Protein AF-A0A7C1IJI5-F1 (afdb_monomer)

Nearest PDB structures (foldseek):
  8b6h-assembly1_EG  TM=7.592E-01  e=6.393E+00  Tetrahymena thermophila SB210

Secondary structure (DSSP, 8-state):
--HHHHHHHHHHHHHHHHHHHHHHHHHHTGGGHHHHHHHHHHHHHHHHHHHHHHHHHHTT--

pLDDT: mean 87.14, std 10.62, range [48.41, 96.56]

Structure (mmCIF, N/CA/C/O backbone):
data_AF-A0A7C1IJI5-F1
#
_entry.id   AF-A0A7C1IJI5-F1
#
loop_
_atom_site.group_PDB
_atom_site.id
_atom_site.type_symbol
_atom_site.label_atom_id
_atom_site.label_alt_id
_atom_site.label_comp_id
_atom_site.label_asym_id
_atom_site.label_entity_id
_atom_site.label_seq_id
_atom_site.pdbx_PDB_ins_code
_atom_site.Cartn_x
_atom_site.Cartn_y
_atom_site.Cartn_z
_atom_site.occupancy
_atom_site.B_iso_or_equiv
_atom_site.auth_seq_id
_atom_site.auth_comp_id
_atom_site.auth_asym_id
_atom_site.auth_atom_id
_atom_site.pdbx_PDB_model_num
ATOM 1 N N . MET A 1 1 ? -10.969 -5.733 22.594 1.00 59.81 1 MET A N 1
ATOM 2 C CA . MET A 1 1 ? -9.703 -5.316 21.952 1.00 59.81 1 MET A CA 1
ATOM 3 C C . MET A 1 1 ? -9.631 -3.796 22.011 1.00 59.81 1 MET A C 1
ATOM 5 O O . MET A 1 1 ? -10.634 -3.153 21.720 1.00 59.81 1 MET A O 1
ATOM 9 N N . ASN A 1 2 ? -8.536 -3.207 22.504 1.00 81.19 2 ASN A N 1
ATOM 10 C CA . ASN A 1 2 ? -8.457 -1.748 22.648 1.00 81.19 2 ASN A CA 1
ATOM 11 C C . ASN A 1 2 ? -8.547 -1.089 21.267 1.00 81.19 2 ASN A C 1
ATOM 13 O O . ASN A 1 2 ? -7.776 -1.436 20.375 1.00 81.19 2 ASN A O 1
ATOM 17 N N . ARG A 1 3 ? -9.436 -0.095 21.114 1.00 82.50 3 ARG A N 1
ATOM 18 C CA . ARG A 1 3 ? -9.651 0.635 19.847 1.00 82.50 3 ARG A CA 1
ATOM 19 C C . ARG A 1 3 ? -8.347 1.166 19.232 1.00 82.50 3 ARG A C 1
ATOM 21 O O . ARG A 1 3 ? -8.233 1.218 18.012 1.00 82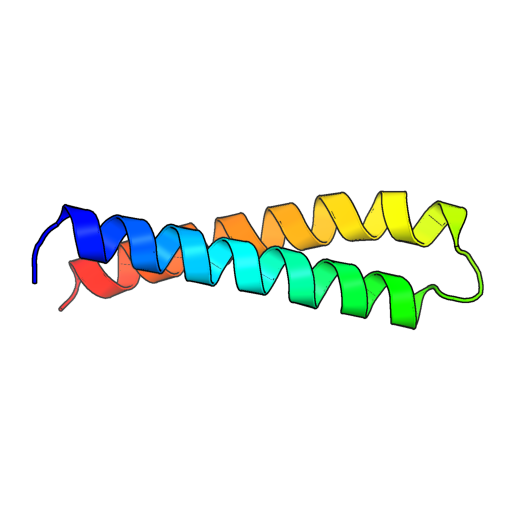.50 3 ARG A O 1
ATOM 28 N N . ALA A 1 4 ? -7.367 1.505 20.072 1.00 84.50 4 ALA A N 1
ATOM 29 C CA . ALA A 1 4 ? -6.034 1.934 19.656 1.00 84.50 4 ALA A CA 1
ATOM 30 C C . ALA A 1 4 ? -5.211 0.806 19.003 1.00 84.50 4 ALA A C 1
ATOM 32 O O . ALA A 1 4 ? -4.709 0.989 17.901 1.00 84.50 4 ALA A O 1
ATOM 33 N N . ILE A 1 5 ? -5.128 -0.373 19.633 1.00 88.31 5 ILE A N 1
ATOM 34 C CA . ILE A 1 5 ? -4.413 -1.555 19.099 1.00 88.31 5 ILE A CA 1
ATOM 35 C C . ILE A 1 5 ? -4.986 -1.937 17.735 1.00 88.31 5 ILE A C 1
ATOM 37 O O . ILE A 1 5 ? -4.278 -2.196 16.771 1.00 88.31 5 ILE A O 1
ATOM 41 N N . ASP A 1 6 ? -6.302 -1.900 17.658 1.00 86.69 6 ASP A N 1
ATOM 42 C CA . ASP A 1 6 ? -7.073 -2.170 16.466 1.00 86.69 6 ASP A CA 1
ATOM 43 C C . ASP A 1 6 ? -6.800 -1.209 15.302 1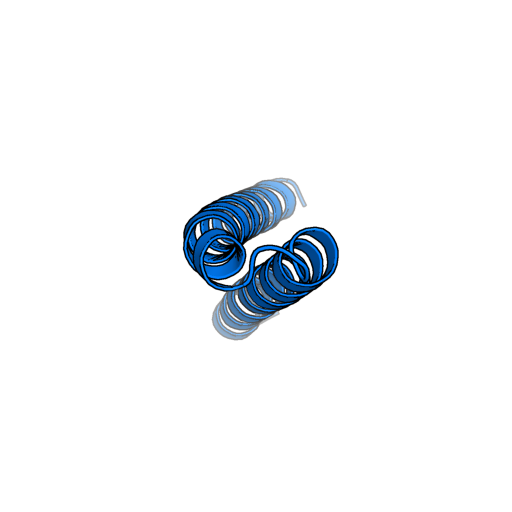.00 86.69 6 ASP A C 1
ATOM 45 O O . ASP A 1 6 ? -6.814 -1.618 14.142 1.00 86.69 6 ASP A O 1
ATOM 49 N N . LEU A 1 7 ? -6.617 0.078 15.595 1.00 88.69 7 LEU A N 1
ATOM 50 C CA . LEU A 1 7 ? -6.268 1.083 14.595 1.00 88.69 7 LEU A CA 1
ATOM 51 C C . LEU A 1 7 ? -4.820 0.895 14.131 1.00 88.69 7 LEU A C 1
ATOM 53 O O . LEU A 1 7 ? -4.556 0.914 12.930 1.00 88.69 7 LEU A O 1
ATOM 57 N N . ILE A 1 8 ? -3.913 0.630 15.073 1.00 92.56 8 ILE A N 1
ATOM 58 C CA . ILE A 1 8 ? -2.505 0.331 14.795 1.00 92.56 8 ILE A CA 1
ATOM 59 C C . ILE A 1 8 ? -2.394 -0.878 13.861 1.00 92.56 8 ILE A C 1
ATOM 61 O O . ILE A 1 8 ? -1.724 -0.787 12.838 1.00 92.56 8 ILE A O 1
ATOM 65 N N . LEU A 1 9 ? -3.110 -1.972 14.137 1.00 90.94 9 LEU A N 1
ATOM 66 C CA . LEU A 1 9 ? -3.100 -3.164 13.283 1.00 90.94 9 LEU A CA 1
ATOM 67 C C . LEU A 1 9 ? -3.547 -2.861 11.848 1.00 90.94 9 LEU A C 1
ATOM 69 O O . LEU A 1 9 ? -2.934 -3.346 10.902 1.00 90.94 9 LEU A O 1
ATOM 73 N N . ARG A 1 10 ? -4.571 -2.021 11.657 1.00 89.44 10 ARG A N 1
ATOM 74 C CA . ARG A 1 10 ? -5.022 -1.629 10.311 1.00 89.44 10 ARG A CA 1
ATOM 75 C C . ARG A 1 10 ? -3.965 -0.836 9.562 1.00 89.44 1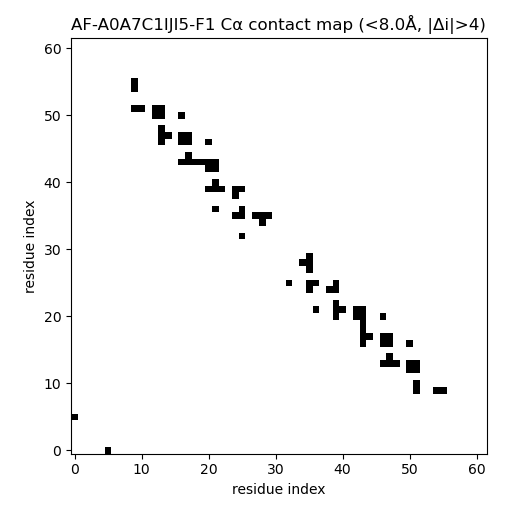0 ARG A C 1
ATOM 77 O O . ARG A 1 10 ? -3.756 -1.084 8.378 1.00 89.44 10 ARG A O 1
ATOM 84 N N . ILE A 1 11 ? -3.314 0.104 10.243 1.00 92.69 11 ILE A N 1
ATOM 85 C CA . ILE A 1 11 ? -2.234 0.907 9.662 1.00 92.69 11 ILE A CA 1
ATOM 86 C C . ILE A 1 11 ? -1.069 -0.005 9.273 1.00 92.69 11 ILE A C 1
ATOM 88 O O . ILE A 1 11 ? -0.603 0.067 8.142 1.00 92.69 11 ILE A O 1
ATOM 92 N N . VAL A 1 12 ? -0.659 -0.911 10.165 1.00 95.12 12 VAL A N 1
ATOM 93 C CA . VAL A 1 12 ? 0.432 -1.865 9.916 1.0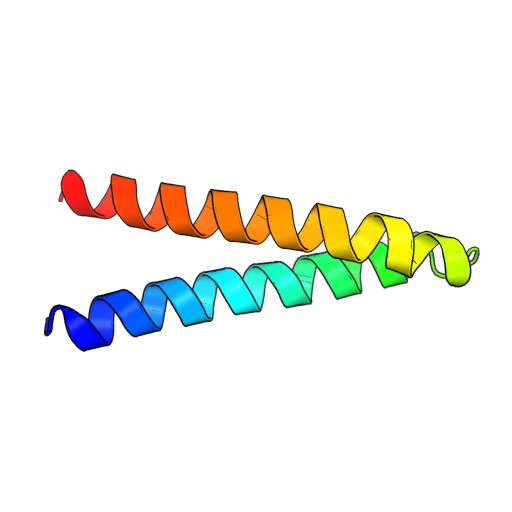0 95.12 12 VAL A CA 1
ATOM 94 C C . VAL A 1 12 ? 0.118 -2.773 8.727 1.00 95.12 12 VAL A C 1
ATOM 96 O O . VAL A 1 12 ? 0.956 -2.920 7.844 1.00 95.12 12 VAL A O 1
ATOM 99 N N . VAL A 1 13 ? -1.091 -3.336 8.647 1.00 94.38 13 VAL A N 1
ATOM 100 C CA . VAL A 1 13 ? -1.492 -4.189 7.514 1.00 94.38 13 VAL A CA 1
ATOM 101 C C . VAL A 1 13 ? -1.537 -3.395 6.206 1.00 94.38 13 VAL A C 1
ATOM 103 O O . VAL A 1 13 ? -1.064 -3.872 5.178 1.00 94.38 13 VAL A O 1
ATOM 106 N N . SER A 1 14 ? -2.053 -2.166 6.235 1.00 91.94 14 SER A N 1
ATOM 107 C CA . SER A 1 14 ? -2.110 -1.308 5.043 1.00 91.94 14 SER A CA 1
ATOM 108 C C . SER A 1 14 ? -0.708 -0.916 4.566 1.00 91.94 14 SER A C 1
ATOM 110 O O . SER A 1 14 ? -0.439 -0.925 3.367 1.00 91.94 14 SER A O 1
ATOM 112 N N . LEU A 1 15 ? 0.209 -0.640 5.498 1.00 94.44 15 LEU A N 1
ATOM 113 C CA . LEU A 1 15 ? 1.611 -0.359 5.197 1.00 94.44 15 LEU A CA 1
ATOM 114 C C . LEU A 1 15 ? 2.338 -1.597 4.657 1.00 94.44 15 LEU A C 1
ATOM 116 O O . LEU A 1 15 ? 3.114 -1.488 3.714 1.00 94.44 15 LEU A O 1
ATOM 120 N N . ALA A 1 16 ? 2.064 -2.783 5.201 1.00 96.19 16 ALA A N 1
ATOM 121 C CA . ALA A 1 16 ? 2.613 -4.024 4.666 1.00 96.19 16 ALA A CA 1
ATOM 122 C C . ALA A 1 16 ? 2.166 -4.244 3.211 1.00 96.19 16 ALA A C 1
ATOM 124 O O . ALA A 1 16 ? 2.989 -4.564 2.359 1.00 96.19 16 ALA A O 1
ATOM 125 N N . ILE A 1 17 ? 0.890 -3.992 2.902 1.00 96.00 17 ILE A N 1
ATOM 126 C CA . ILE A 1 17 ? 0.360 -4.083 1.534 1.00 96.00 17 ILE A CA 1
ATOM 127 C C . ILE A 1 17 ? 1.029 -3.062 0.611 1.00 96.00 17 ILE A C 1
ATOM 129 O O . ILE A 1 17 ? 1.417 -3.428 -0.496 1.00 96.00 17 ILE A O 1
ATOM 133 N N . PHE A 1 18 ? 1.228 -1.819 1.066 1.00 95.38 18 PHE A N 1
ATOM 134 C CA . PHE A 1 18 ? 1.991 -0.813 0.317 1.00 95.38 18 PHE A CA 1
ATOM 135 C C . PHE A 1 18 ? 3.368 -1.350 -0.092 1.00 95.38 18 PHE A C 1
ATOM 137 O O . PHE A 1 18 ? 3.727 -1.309 -1.267 1.00 95.38 18 PHE A O 1
ATOM 144 N N . ILE A 1 19 ? 4.117 -1.879 0.879 1.00 94.88 19 ILE A N 1
ATOM 145 C CA . ILE A 1 19 ? 5.480 -2.376 0.679 1.00 94.88 19 ILE A CA 1
ATOM 146 C C . ILE A 1 19 ? 5.484 -3.561 -0.291 1.00 94.88 19 ILE A C 1
ATOM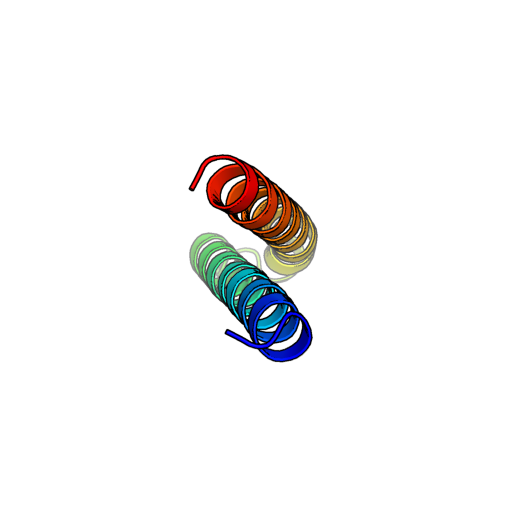 148 O O . ILE A 1 19 ? 6.261 -3.571 -1.241 1.00 94.88 19 ILE A O 1
ATOM 152 N N . VAL A 1 20 ? 4.595 -4.537 -0.093 1.00 96.31 20 VAL A N 1
ATOM 153 C CA . VAL A 1 20 ? 4.501 -5.719 -0.962 1.00 96.31 20 VAL A CA 1
ATOM 154 C C . VAL A 1 20 ? 4.193 -5.318 -2.402 1.00 96.31 20 VAL A C 1
ATOM 156 O O . VAL A 1 20 ? 4.850 -5.800 -3.319 1.00 96.31 20 VAL A O 1
ATOM 159 N N . VAL A 1 21 ? 3.241 -4.406 -2.613 1.00 95.50 21 VAL A N 1
ATOM 160 C CA . VAL A 1 21 ? 2.886 -3.934 -3.959 1.00 95.50 21 VAL A CA 1
ATOM 161 C C . VAL A 1 21 ? 4.035 -3.151 -4.588 1.00 95.50 21 VAL A C 1
ATOM 163 O O . VAL A 1 21 ? 4.340 -3.371 -5.754 1.00 95.50 21 VAL A O 1
ATOM 166 N N . MET A 1 22 ? 4.718 -2.295 -3.825 1.00 93.88 22 MET A N 1
ATOM 167 C CA . MET A 1 22 ? 5.916 -1.585 -4.284 1.00 93.88 22 MET A CA 1
ATOM 168 C C . MET A 1 22 ? 6.994 -2.546 -4.785 1.00 93.88 22 MET A C 1
ATOM 170 O O . MET A 1 22 ? 7.474 -2.389 -5.904 1.00 93.88 22 MET A O 1
ATOM 174 N N . PHE A 1 23 ? 7.349 -3.555 -3.986 1.00 92.94 23 PHE A N 1
ATOM 175 C CA . PHE A 1 23 ? 8.349 -4.550 -4.376 1.00 92.94 23 PHE A CA 1
ATOM 176 C C . PHE A 1 23 ? 7.887 -5.401 -5.555 1.00 92.94 23 PHE A C 1
ATOM 178 O O . PHE A 1 23 ? 8.685 -5.695 -6.437 1.00 92.94 23 PHE A O 1
ATOM 185 N N . PHE A 1 24 ? 6.605 -5.758 -5.605 1.00 94.12 24 PHE A N 1
ATOM 186 C CA . PHE A 1 24 ? 6.048 -6.514 -6.719 1.00 94.12 24 PHE A CA 1
ATOM 187 C C . PHE A 1 24 ? 6.109 -5.729 -8.033 1.00 94.12 24 PHE A C 1
ATOM 189 O O . PHE A 1 24 ? 6.516 -6.272 -9.054 1.00 94.12 24 PHE A O 1
ATOM 196 N N . VAL A 1 25 ? 5.757 -4.440 -8.010 1.00 91.94 25 VAL A N 1
ATOM 197 C CA . VAL A 1 25 ? 5.848 -3.564 -9.188 1.00 91.94 25 VAL A CA 1
ATOM 198 C C . VAL A 1 25 ? 7.306 -3.308 -9.568 1.00 91.94 25 VAL A C 1
ATOM 200 O O . VAL A 1 25 ? 7.625 -3.318 -10.752 1.00 91.94 25 VAL A O 1
ATOM 203 N N . ALA A 1 26 ? 8.192 -3.121 -8.587 1.00 90.75 26 ALA A N 1
ATOM 204 C CA . ALA A 1 26 ? 9.626 -2.979 -8.824 1.00 90.75 26 ALA A CA 1
ATOM 205 C C . ALA A 1 26 ? 10.221 -4.215 -9.503 1.00 90.75 26 ALA A C 1
ATOM 207 O O . ALA A 1 26 ? 10.965 -4.076 -10.464 1.00 90.75 26 ALA A O 1
ATOM 208 N N . TRP A 1 27 ? 9.840 -5.406 -9.043 1.00 90.81 27 TRP A N 1
ATOM 209 C CA . TRP A 1 27 ? 10.235 -6.670 -9.653 1.00 90.81 27 TRP A CA 1
ATOM 210 C C . TRP A 1 27 ? 9.659 -6.834 -11.067 1.00 90.81 27 TRP A C 1
ATOM 212 O O . TRP A 1 27 ? 10.367 -7.226 -11.985 1.00 90.81 27 TRP A O 1
ATOM 222 N N . LEU A 1 28 ? 8.389 -6.477 -11.277 1.00 91.94 28 LEU A N 1
ATOM 223 C CA . LEU A 1 28 ? 7.742 -6.593 -12.587 1.00 91.94 28 LEU A CA 1
ATOM 224 C C . LEU A 1 28 ? 8.316 -5.614 -13.629 1.00 91.94 28 LEU A C 1
ATOM 226 O O . LEU A 1 28 ? 8.282 -5.897 -14.823 1.00 91.94 28 LEU A O 1
ATOM 230 N N . LEU A 1 29 ? 8.803 -4.452 -13.185 1.00 91.31 29 LEU A N 1
ATOM 231 C CA . LEU A 1 29 ? 9.405 -3.412 -14.025 1.00 91.31 29 LEU A CA 1
ATOM 232 C C . LEU A 1 29 ? 10.917 -3.288 -13.792 1.00 91.31 29 LEU A C 1
ATOM 234 O O . LEU A 1 29 ? 11.475 -2.201 -13.958 1.00 91.31 29 LEU A O 1
ATOM 238 N N . GLU A 1 30 ? 11.583 -4.379 -13.417 1.00 87.38 30 GLU A N 1
ATOM 239 C CA . GLU A 1 30 ? 13.021 -4.378 -13.127 1.00 87.38 30 GLU A CA 1
ATOM 240 C C . GLU A 1 30 ? 13.843 -3.859 -14.321 1.00 87.38 30 GLU A C 1
ATOM 242 O O . GLU A 1 30 ? 14.742 -3.039 -14.144 1.00 87.38 30 GLU A O 1
ATOM 247 N N . ASP A 1 31 ? 13.448 -4.209 -15.549 1.00 85.88 31 ASP A N 1
ATOM 248 C CA . ASP A 1 31 ? 14.092 -3.742 -16.787 1.00 85.88 31 ASP A CA 1
ATOM 249 C C . ASP A 1 31 ? 13.890 -2.235 -17.062 1.00 85.88 31 ASP A C 1
ATOM 251 O O . ASP A 1 31 ? 14.556 -1.650 -17.919 1.00 85.88 31 ASP A O 1
ATOM 255 N N . VAL A 1 32 ? 12.969 -1.579 -16.343 1.00 85.62 32 VAL A N 1
ATOM 256 C CA . VAL A 1 32 ? 12.613 -0.161 -16.509 1.00 85.62 32 VAL A CA 1
ATOM 257 C C . VAL A 1 32 ? 12.578 0.550 -15.147 1.00 85.62 32 VAL A C 1
ATOM 259 O O . VAL A 1 32 ? 11.582 1.159 -14.747 1.00 85.62 32 VAL A O 1
ATOM 262 N N . ILE A 1 33 ? 13.708 0.499 -14.433 1.00 69.69 33 ILE A N 1
ATOM 263 C CA . ILE A 1 33 ? 13.880 0.941 -13.033 1.00 69.69 33 ILE A CA 1
ATOM 264 C C . ILE A 1 33 ? 13.267 2.320 -12.741 1.00 69.69 33 ILE A C 1
ATOM 266 O O . ILE A 1 33 ? 12.531 2.466 -11.764 1.00 69.69 33 ILE A O 1
ATOM 270 N N . TYR A 1 34 ? 13.513 3.336 -13.576 1.00 71.75 34 TYR A N 1
ATOM 271 C CA . TYR A 1 34 ? 12.950 4.676 -13.351 1.00 71.75 34 TYR A CA 1
ATOM 272 C C . TYR A 1 34 ? 11.417 4.670 -13.371 1.00 71.75 34 TYR A C 1
ATOM 274 O O . TYR A 1 34 ? 10.788 5.323 -12.545 1.00 71.75 34 TYR A O 1
ATOM 282 N N . PHE A 1 35 ? 10.811 3.889 -14.264 1.00 73.81 35 PHE A N 1
ATOM 283 C CA . PHE A 1 35 ? 9.360 3.761 -14.400 1.00 73.81 35 PHE A CA 1
ATOM 284 C C . PHE A 1 35 ? 8.735 2.992 -13.231 1.00 73.81 35 PHE A C 1
ATOM 286 O O . PHE A 1 35 ? 7.612 3.284 -12.819 1.00 73.81 35 PHE A O 1
ATOM 293 N N . SER A 1 36 ? 9.484 2.047 -12.658 1.00 77.25 36 SER A N 1
ATOM 294 C CA . SER A 1 36 ? 9.023 1.210 -11.552 1.00 77.25 36 SER A CA 1
ATOM 295 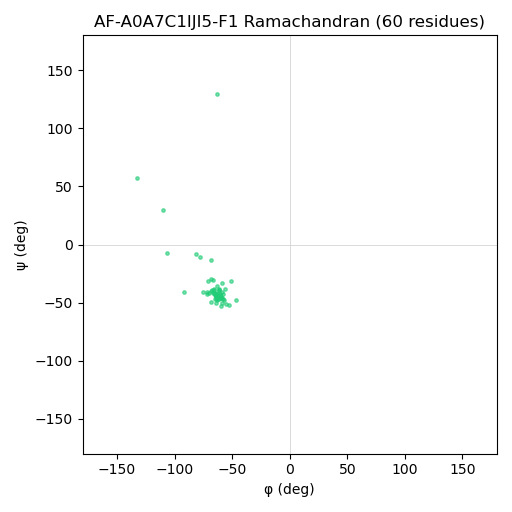C C . SER A 1 36 ? 8.660 2.013 -10.296 1.00 77.25 36 SER A C 1
ATOM 297 O O . SER A 1 36 ? 7.643 1.734 -9.669 1.00 77.25 36 SER A O 1
ATOM 299 N N . LEU A 1 37 ? 9.411 3.072 -9.972 1.00 80.50 37 LEU A N 1
ATOM 300 C CA . LEU A 1 37 ? 9.107 3.974 -8.854 1.00 80.50 37 LEU A CA 1
ATOM 301 C C . LEU A 1 37 ? 7.870 4.835 -9.137 1.00 80.50 37 LEU A C 1
ATOM 303 O O . LEU A 1 37 ? 7.022 5.002 -8.257 1.00 80.50 37 LEU A O 1
ATOM 307 N N . PHE A 1 38 ? 7.739 5.343 -10.368 1.00 87.56 38 PHE A N 1
ATOM 308 C CA . PHE A 1 38 ? 6.596 6.165 -10.776 1.00 87.56 38 PHE A CA 1
ATOM 309 C C . PHE A 1 38 ? 5.279 5.390 -10.801 1.00 87.56 38 PHE A C 1
ATOM 311 O O . PHE A 1 38 ? 4.240 5.988 -10.552 1.00 87.56 38 PHE A O 1
ATOM 318 N N . ILE A 1 39 ? 5.303 4.083 -11.075 1.00 88.44 39 ILE A N 1
ATOM 319 C CA . ILE A 1 39 ? 4.103 3.232 -11.049 1.00 88.44 39 ILE A CA 1
ATOM 320 C C . ILE A 1 39 ? 3.909 2.590 -9.676 1.00 88.44 39 ILE A C 1
ATOM 322 O O . ILE A 1 39 ? 2.788 2.536 -9.168 1.00 88.44 39 ILE A O 1
ATOM 326 N N . GLY A 1 40 ? 4.994 2.135 -9.056 1.00 90.81 40 GLY A N 1
ATOM 327 C CA . GLY A 1 40 ? 4.972 1.429 -7.784 1.00 90.81 40 GLY A CA 1
ATOM 328 C C . GLY A 1 40 ? 4.395 2.286 -6.672 1.00 90.81 40 GLY A C 1
ATOM 329 O O . GLY A 1 40 ? 3.519 1.814 -5.951 1.00 90.81 40 GLY A O 1
ATOM 330 N N . ILE A 1 41 ? 4.834 3.547 -6.544 1.00 90.81 41 ILE A N 1
ATOM 331 C CA . ILE A 1 41 ? 4.405 4.408 -5.431 1.00 90.81 41 ILE A CA 1
ATOM 332 C C . ILE A 1 41 ? 2.890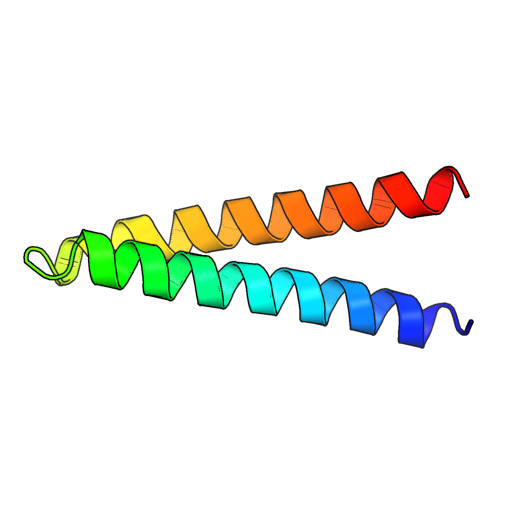 4.672 -5.508 1.00 90.81 41 ILE A C 1
ATOM 334 O O . ILE A 1 41 ? 2.203 4.409 -4.515 1.00 90.81 41 ILE A O 1
ATOM 338 N N . PRO A 1 42 ? 2.318 5.102 -6.654 1.00 93.62 42 PRO A N 1
ATOM 339 C CA . PRO A 1 42 ? 0.868 5.216 -6.805 1.00 93.62 42 PRO A CA 1
ATOM 340 C C . PRO A 1 42 ? 0.124 3.892 -6.604 1.00 93.62 42 PRO A C 1
ATOM 342 O O . PRO A 1 42 ? -0.875 3.867 -5.884 1.00 93.62 42 PRO A O 1
ATOM 345 N N . ALA A 1 43 ? 0.599 2.788 -7.193 1.00 94.50 43 ALA A N 1
ATOM 346 C CA . ALA A 1 43 ? -0.060 1.485 -7.086 1.00 94.50 43 ALA A CA 1
ATOM 347 C C . ALA A 1 43 ? -0.089 0.969 -5.639 1.00 94.50 43 ALA A C 1
ATOM 349 O O . ALA A 1 43 ? -1.130 0.512 -5.153 1.00 94.50 43 ALA A O 1
ATOM 350 N N . GLY A 1 44 ? 1.031 1.092 -4.925 1.00 93.94 44 GLY A N 1
ATOM 351 C CA . GLY A 1 44 ? 1.140 0.753 -3.513 1.00 93.94 44 GLY A CA 1
ATOM 352 C C . GLY A 1 44 ? 0.221 1.616 -2.658 1.00 93.94 44 GLY A C 1
ATOM 353 O O . GLY A 1 44 ? -0.484 1.089 -1.798 1.00 93.94 44 GLY A O 1
ATOM 354 N N . LEU A 1 45 ? 0.181 2.931 -2.903 1.00 94.81 45 LEU A N 1
ATOM 355 C CA . LEU A 1 45 ? -0.645 3.864 -2.134 1.00 94.81 45 LEU A CA 1
ATOM 356 C C . LEU A 1 45 ? -2.141 3.567 -2.305 1.00 94.81 45 LEU A C 1
ATOM 358 O O . LEU A 1 45 ? -2.868 3.478 -1.316 1.00 94.81 45 LEU A O 1
ATOM 362 N N . ILE A 1 46 ? -2.593 3.346 -3.544 1.00 96.56 46 ILE A N 1
ATOM 363 C CA . ILE A 1 46 ? -3.981 2.962 -3.841 1.00 96.56 46 ILE A CA 1
ATOM 364 C C . ILE A 1 46 ? -4.326 1.643 -3.142 1.00 96.56 46 ILE A C 1
ATOM 366 O O . ILE A 1 46 ? -5.354 1.550 -2.473 1.00 96.56 46 ILE A O 1
ATOM 370 N N . SER A 1 47 ? -3.448 0.644 -3.233 1.00 94.75 47 SER A N 1
ATOM 371 C CA . SER A 1 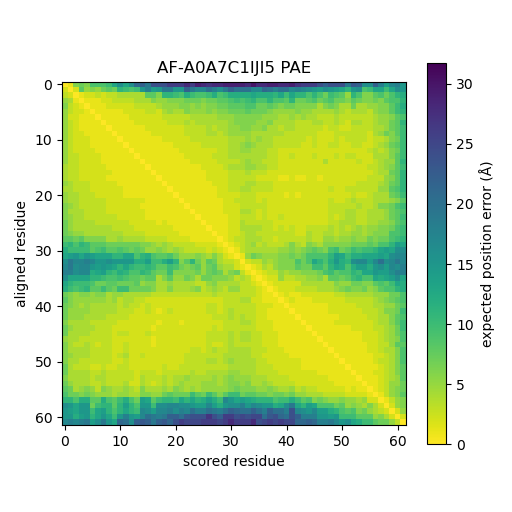47 ? -3.668 -0.668 -2.613 1.00 94.75 47 SER A CA 1
ATOM 372 C C . SER A 1 47 ? -3.760 -0.581 -1.087 1.00 94.75 47 SER A C 1
ATOM 374 O O . SER A 1 47 ? -4.643 -1.191 -0.482 1.00 94.75 47 SER A O 1
ATOM 376 N N . ALA A 1 48 ? -2.906 0.226 -0.456 1.00 93.50 48 ALA A N 1
ATOM 377 C CA . ALA A 1 48 ? -2.933 0.465 0.983 1.00 93.50 48 ALA A CA 1
ATOM 378 C C . ALA A 1 48 ? -4.205 1.194 1.435 1.00 93.50 48 ALA A C 1
ATOM 380 O O . ALA A 1 48 ? -4.804 0.820 2.444 1.00 93.50 48 ALA A O 1
ATOM 381 N N . LEU A 1 49 ? -4.659 2.196 0.675 1.00 94.56 49 LEU A N 1
ATOM 382 C CA . LEU A 1 49 ? -5.915 2.899 0.947 1.00 94.56 49 LEU A CA 1
ATOM 383 C C . LEU A 1 49 ? -7.120 1.963 0.826 1.00 94.56 49 LEU A C 1
ATOM 385 O O . LEU A 1 49 ? -7.983 1.958 1.706 1.00 94.56 49 LEU A O 1
ATOM 389 N N . ILE A 1 50 ? -7.163 1.135 -0.222 1.00 94.38 50 ILE A N 1
ATOM 390 C CA . ILE A 1 50 ? -8.213 0.126 -0.404 1.00 94.38 50 ILE A CA 1
ATOM 391 C C . ILE A 1 50 ? -8.221 -0.831 0.787 1.00 94.38 50 ILE A C 1
ATOM 393 O O . ILE A 1 50 ? -9.269 -1.028 1.400 1.00 94.38 50 ILE A O 1
ATOM 397 N N . ALA A 1 51 ? -7.063 -1.377 1.162 1.00 91.62 51 ALA A N 1
ATOM 398 C CA . ALA A 1 51 ? -6.954 -2.279 2.299 1.00 91.62 51 ALA A CA 1
ATOM 399 C C . ALA A 1 51 ? -7.448 -1.627 3.595 1.00 91.62 51 ALA A C 1
ATOM 401 O O . ALA A 1 51 ? -8.271 -2.211 4.303 1.00 91.62 51 ALA A O 1
ATOM 402 N N . PHE A 1 52 ? -7.020 -0.394 3.873 1.00 91.38 52 PHE A N 1
ATOM 403 C CA . PHE A 1 52 ? -7.436 0.353 5.055 1.00 91.38 52 PHE A CA 1
ATOM 404 C C . PHE A 1 52 ? -8.958 0.543 5.115 1.00 91.38 52 PHE A C 1
ATOM 406 O O . PHE A 1 52 ? -9.581 0.315 6.159 1.00 91.38 52 PHE A O 1
ATOM 413 N N . VAL A 1 53 ? -9.575 0.933 3.994 1.00 92.50 53 VAL A N 1
ATOM 414 C CA . VAL A 1 53 ? -11.028 1.112 3.887 1.00 92.50 53 VAL A CA 1
ATOM 415 C C . VAL A 1 53 ? -11.750 -0.221 4.067 1.00 92.50 53 VAL A C 1
ATOM 417 O O . VAL A 1 53 ? -12.690 -0.294 4.857 1.00 92.50 53 VAL A O 1
ATOM 420 N N . VAL A 1 54 ? -11.297 -1.283 3.401 1.00 92.00 54 VAL A N 1
ATOM 421 C CA . VAL A 1 54 ? -11.879 -2.631 3.496 1.00 92.00 54 VAL A CA 1
ATOM 422 C C . VAL A 1 54 ? -11.820 -3.143 4.934 1.00 92.00 54 VAL A C 1
ATOM 424 O O . VAL A 1 54 ? -12.860 -3.472 5.503 1.00 92.00 54 VAL A O 1
ATOM 427 N N . LEU A 1 55 ? -10.649 -3.121 5.573 1.00 88.94 55 LEU A N 1
ATOM 428 C CA . LEU A 1 55 ? -10.465 -3.517 6.976 1.00 88.94 55 LEU A CA 1
ATOM 429 C C . LEU A 1 55 ? -11.322 -2.680 7.933 1.00 88.94 55 LEU A C 1
ATOM 431 O O . LEU A 1 55 ? -11.813 -3.179 8.949 1.00 88.94 55 LEU A O 1
ATOM 435 N N . THR A 1 56 ? -11.538 -1.407 7.602 1.00 88.50 56 THR A N 1
ATOM 436 C CA . THR A 1 56 ? -12.401 -0.521 8.383 1.00 88.50 56 THR A CA 1
ATOM 437 C C . THR A 1 56 ? -13.877 -0.858 8.238 1.00 88.50 56 THR A C 1
ATOM 439 O O . THR A 1 56 ? -14.594 -0.863 9.238 1.00 88.50 56 THR A O 1
ATOM 442 N N . ARG A 1 57 ? -14.324 -1.193 7.026 1.00 84.81 57 ARG A N 1
ATOM 443 C CA . ARG A 1 57 ? -15.716 -1.544 6.727 1.00 84.81 57 ARG A CA 1
ATOM 444 C C . ARG A 1 57 ? -16.089 -2.941 7.215 1.00 84.81 57 ARG A C 1
ATOM 446 O O . ARG A 1 57 ? -17.168 -3.097 7.778 1.00 84.81 57 ARG A O 1
ATOM 453 N N . TYR A 1 58 ? -15.209 -3.931 7.065 1.00 77.81 58 TYR A N 1
ATOM 454 C CA . TYR A 1 58 ? -15.477 -5.304 7.506 1.00 77.81 58 TYR A CA 1
ATOM 455 C C . TYR A 1 58 ? -15.668 -5.407 9.023 1.00 77.81 58 TYR A C 1
ATOM 457 O O . TYR A 1 58 ? -16.544 -6.134 9.479 1.00 77.81 58 TYR A O 1
ATOM 465 N N . ARG A 1 59 ? -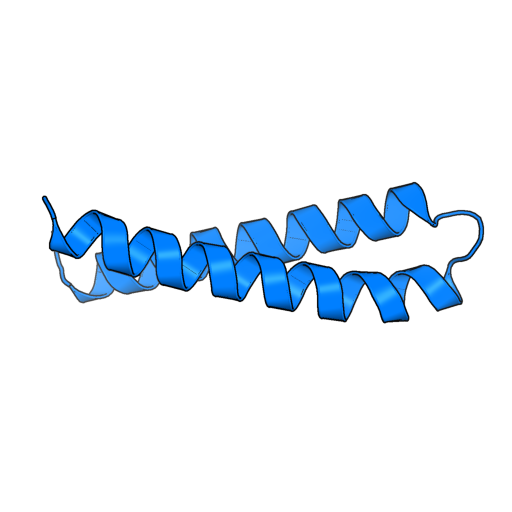14.937 -4.615 9.818 1.00 66.31 59 ARG A N 1
ATOM 466 C CA . ARG A 1 59 ? -15.112 -4.598 11.281 1.00 66.31 59 ARG A CA 1
ATOM 467 C C . ARG A 1 59 ? -16.329 -3.812 11.774 1.00 66.31 59 ARG A C 1
ATOM 469 O O . ARG A 1 59 ? -16.629 -3.892 12.952 1.00 66.31 59 ARG A O 1
ATOM 476 N N . GLY A 1 60 ? -16.996 -3.035 10.918 1.00 59.56 60 GLY A N 1
ATOM 477 C CA . GLY A 1 60 ? -18.273 -2.394 11.259 1.00 59.56 60 GLY A CA 1
ATOM 478 C C . GLY A 1 60 ? -19.481 -3.327 11.112 1.00 59.56 60 GLY A C 1
ATOM 479 O O . GLY A 1 60 ? -20.585 -2.939 11.474 1.00 59.56 60 GLY A O 1
ATOM 480 N N . LYS A 1 61 ? -19.279 -4.529 10.553 1.00 55.88 61 LYS A N 1
ATOM 481 C CA . LYS A 1 61 ? -20.305 -5.565 10.359 1.00 55.88 61 LYS A CA 1
ATOM 482 C C . LYS A 1 61 ? -20.191 -6.761 11.317 1.00 55.88 61 LYS A C 1
ATOM 484 O O . LYS A 1 61 ? -21.074 -7.611 11.277 1.00 55.88 61 LYS A O 1
ATOM 489 N N . SER A 1 62 ? -19.125 -6.846 12.114 1.00 48.41 62 SER A N 1
ATOM 490 C CA . SER A 1 62 ? -18.895 -7.904 13.111 1.00 48.41 62 SER A CA 1
ATOM 491 C C . SER A 1 62 ? -19.087 -7.367 14.516 1.00 48.41 62 SER A C 1
ATOM 493 O O . SER A 1 62 ? -19.366 -8.216 15.385 1.00 48.41 62 SER A O 1
#

Foldseek 3Di:
DPPVVLLVVLLVVLVVQLVVQLVVLCVVCVVPNVVSCVCSNVRSNVSSVVSSVVSVVVVVVD

Solvent-accessible surface area (backbone atoms only — not comparable to full-atom values): 3244 Å² total; per-residue (Å²): 130,59,73,65,61,58,51,49,51,43,52,53,53,16,50,50,46,21,50,51,40,28,52,50,36,34,63,76,28,53,96,42,57,77,56,15,56,70,49,12,53,58,52,8,50,53,50,15,51,50,44,39,50,49,61,55,53,58,62,74,76,109

Radius of gyration: 14.12 Å; Cα contacts (8 Å, |Δi|>4): 44; chains: 1; bounding box: 34×14×39 Å

Sequence (62 aa):
MNRAIDLILRIVVSLAIFIVVMFFVAWLLEDVIYFSLFIGIPAGLISALIAFVVLTRYRGKS

Mean predicted aligned error: 5.23 Å